Protein AF-A0AAU9Y1D1-F1 (afdb_monomer)

Nearest PDB structures (foldseek):
  3a5a-assembly1_A  TM=7.112E-01  e=6.930E-02  Tokunagayusurika akamusi
  8oup-assembly1_A  TM=7.087E-01  e=3.481E-01  Spisula solidissima
  3pt7-assembly1_B  TM=7.725E-01  e=4.749E-01  Phacoides pectinatus
  2wth-assembly1_B  TM=7.495E-01  e=7.803E-01  Caenorhabditis elegans
  6oty-assembly1_B  TM=5.947E-01  e=3.272E-01  Phacoides pectinatus

Organism: NCBI:txid46732

Solvent-accessible surface area (backbone atoms only — not comparable to full-atom values): 6377 Å² total; per-residue (Å²): 110,76,40,75,62,38,72,94,39,52,94,56,54,69,70,60,44,76,72,27,69,68,50,55,56,48,53,53,53,49,53,52,51,51,51,53,50,60,67,26,64,86,37,68,68,60,30,47,52,51,52,49,57,54,49,60,72,44,70,88,44,88,74,57,76,79,80,41,50,70,61,52,56,64,51,56,79,73,42,84,81,77,67,76,53,68,70,50,46,58,49,52,68,57,48,76,77,49,92,76,91,80,133

pLDDT: mean 70.32, std 19.95, range [26.08, 90.25]

Structure (mmCIF, N/CA/C/O backbone):
data_AF-A0AAU9Y1D1-F1
#
_entry.id   AF-A0AAU9Y1D1-F1
#
loop_
_atom_site.group_PDB
_atom_site.id
_atom_site.type_symbol
_atom_site.label_atom_id
_atom_site.label_alt_id
_atom_site.label_comp_id
_atom_site.label_asym_id
_atom_site.label_entity_id
_atom_site.label_seq_id
_atom_site.pdbx_PDB_ins_code
_atom_site.Cartn_x
_atom_site.Cartn_y
_atom_site.Cartn_z
_atom_site.occupancy
_atom_site.B_iso_or_equiv
_atom_site.auth_seq_id
_atom_site.auth_comp_id
_atom_site.auth_asym_id
_atom_site.auth_atom_id
_atom_site.pdbx_PDB_model_num
ATOM 1 N N . ARG A 1 1 ? -6.381 -10.951 11.891 1.00 66.00 1 ARG A N 1
ATOM 2 C CA . ARG A 1 1 ? -7.430 -10.276 11.078 1.00 66.00 1 ARG A CA 1
ATOM 3 C C . ARG A 1 1 ? -6.822 -9.002 10.482 1.00 66.00 1 ARG A C 1
ATOM 5 O O . ARG A 1 1 ? -5.904 -8.472 11.087 1.00 66.00 1 ARG A O 1
ATOM 12 N N . PHE A 1 2 ? -7.270 -8.482 9.329 1.00 68.50 2 PHE A N 1
ATOM 13 C CA . PHE A 1 2 ? -6.622 -7.293 8.723 1.00 68.50 2 PHE A CA 1
ATOM 14 C C . PHE A 1 2 ? -6.606 -6.066 9.663 1.00 68.50 2 PHE A C 1
ATOM 16 O O . PHE A 1 2 ? -5.683 -5.261 9.639 1.00 68.50 2 PHE A O 1
ATOM 23 N N . GLN A 1 3 ? -7.601 -5.974 10.546 1.00 68.69 3 GLN A N 1
ATOM 24 C CA . GLN A 1 3 ? -7.730 -4.939 11.575 1.00 68.69 3 GLN A CA 1
ATOM 25 C C . GLN A 1 3 ? -6.583 -4.946 12.599 1.00 68.69 3 GLN A C 1
ATOM 27 O O . GLN A 1 3 ? -6.340 -3.927 13.233 1.00 68.69 3 GLN A O 1
ATOM 32 N N . ASP A 1 4 ? -5.859 -6.060 12.735 1.00 70.94 4 ASP A N 1
ATOM 33 C CA . ASP A 1 4 ? -4.708 -6.172 13.638 1.00 70.94 4 ASP A CA 1
ATOM 34 C C . ASP A 1 4 ? -3.431 -5.576 13.020 1.00 70.94 4 ASP A C 1
ATOM 36 O O . ASP A 1 4 ? -2.503 -5.221 13.741 1.00 70.94 4 ASP A O 1
ATOM 40 N N . ILE A 1 5 ? -3.390 -5.438 11.688 1.00 75.56 5 ILE A N 1
ATOM 41 C CA . ILE A 1 5 ? -2.274 -4.819 10.954 1.00 75.56 5 ILE A CA 1
ATOM 42 C C . ILE A 1 5 ? -2.400 -3.294 10.976 1.00 75.56 5 ILE A C 1
ATOM 44 O O . ILE A 1 5 ? -1.396 -2.589 11.009 1.00 75.56 5 ILE A O 1
ATOM 48 N N . PHE A 1 6 ? -3.632 -2.784 10.978 1.00 81.56 6 PHE A N 1
ATOM 49 C CA . PHE A 1 6 ? -3.932 -1.357 10.952 1.00 81.56 6 PHE A CA 1
ATOM 50 C C . PHE A 1 6 ? -4.515 -0.912 12.301 1.00 81.56 6 PHE A C 1
ATOM 52 O O . PHE A 1 6 ? -5.719 -1.057 12.513 1.00 81.56 6 PHE A O 1
ATOM 59 N N . PRO A 1 7 ? -3.720 -0.293 13.196 1.00 81.50 7 PRO A N 1
ATOM 60 C CA . PRO A 1 7 ? -4.173 0.161 14.510 1.00 81.50 7 PRO A CA 1
ATOM 61 C C . PRO A 1 7 ? -5.406 1.065 14.447 1.00 81.50 7 PRO A C 1
ATOM 63 O O . PRO A 1 7 ? -6.271 0.980 15.309 1.00 81.50 7 PRO A O 1
ATOM 66 N N . ALA A 1 8 ? -5.529 1.873 13.388 1.00 82.25 8 ALA A N 1
ATOM 67 C CA . ALA A 1 8 ? -6.682 2.742 13.147 1.00 82.25 8 ALA A CA 1
ATOM 68 C C . ALA A 1 8 ? -8.009 1.985 12.944 1.00 82.25 8 ALA A C 1
ATOM 70 O O . ALA A 1 8 ? -9.075 2.586 13.039 1.00 82.25 8 ALA A O 1
ATOM 71 N N . PHE A 1 9 ? -7.957 0.686 12.641 1.00 88.50 9 PHE A N 1
ATOM 72 C CA . PHE A 1 9 ? -9.127 -0.173 12.451 1.00 88.50 9 PHE A CA 1
ATOM 73 C C . PHE A 1 9 ? -9.320 -1.170 13.592 1.00 88.50 9 PHE A C 1
ATOM 75 O O . PHE A 1 9 ? -10.283 -1.943 13.572 1.00 88.50 9 PHE A O 1
ATOM 82 N N . LYS A 1 10 ? -8.430 -1.150 14.591 1.00 83.50 10 LYS A N 1
ATOM 83 C CA . LYS A 1 10 ? -8.527 -2.008 15.765 1.00 83.50 10 LYS A CA 1
ATOM 84 C C . LYS A 1 10 ? -9.852 -1.723 16.475 1.00 83.50 10 LYS A C 1
ATOM 86 O O . LYS A 1 10 ? -10.213 -0.571 16.693 1.00 83.50 10 LYS A O 1
ATOM 91 N N . SER A 1 11 ? -10.592 -2.783 16.792 1.00 86.06 11 SER A N 1
ATOM 92 C CA . SER A 1 11 ? -11.906 -2.732 17.456 1.00 86.06 11 SER A CA 1
ATOM 93 C C . SER A 1 11 ? -13.073 -2.162 16.634 1.00 86.06 11 SER A C 1
ATOM 95 O O . SER A 1 11 ? -14.199 -2.144 17.129 1.00 86.06 11 SER A O 1
ATOM 97 N N . LEU A 1 12 ? -12.864 -1.741 15.382 1.00 87.25 12 LEU A N 1
ATOM 98 C CA . LEU A 1 12 ? -13.970 -1.328 14.515 1.00 87.25 12 LEU A CA 1
ATOM 99 C C . LEU A 1 12 ? -14.693 -2.548 13.929 1.00 87.25 12 LEU A C 1
ATOM 101 O O . LEU A 1 12 ? -14.080 -3.558 13.581 1.00 87.25 12 LEU A O 1
ATOM 105 N N . LYS A 1 13 ? -16.015 -2.451 13.756 1.00 89.81 13 LYS A N 1
ATOM 106 C CA . LYS A 1 13 ? -16.767 -3.431 12.955 1.00 89.81 13 LYS A CA 1
ATOM 107 C C . LYS A 1 13 ? -16.375 -3.305 11.482 1.00 89.81 13 LYS A C 1
ATOM 109 O O . LYS A 1 13 ? -16.050 -2.214 11.021 1.00 89.81 13 LYS A O 1
ATOM 114 N N . LEU A 1 14 ? -16.443 -4.408 10.734 1.00 86.50 14 LEU A N 1
ATOM 115 C CA . LEU A 1 14 ? -16.085 -4.437 9.310 1.00 86.50 14 LEU A CA 1
ATOM 116 C C . LEU A 1 14 ? -16.810 -3.348 8.503 1.00 86.50 14 LEU A C 1
ATOM 118 O O . LEU A 1 14 ? -16.171 -2.617 7.756 1.00 86.50 14 LEU A O 1
ATOM 122 N N . GLU A 1 15 ? -18.117 -3.201 8.714 1.00 90.25 15 GLU A N 1
ATOM 123 C CA . GLU A 1 15 ? -18.947 -2.183 8.062 1.00 90.25 15 GLU A CA 1
ATOM 124 C C . GLU A 1 15 ? -18.443 -0.754 8.320 1.00 90.25 15 GLU A C 1
ATOM 126 O O . GLU A 1 15 ? -18.359 0.055 7.398 1.00 90.25 15 GLU A O 1
ATOM 131 N N . ALA A 1 16 ? -18.023 -0.456 9.552 1.00 89.00 16 ALA A N 1
ATOM 132 C CA . ALA A 1 16 ? -17.456 0.844 9.895 1.00 89.00 16 ALA A CA 1
ATOM 133 C C . ALA A 1 16 ? -16.099 1.077 9.210 1.00 89.00 16 ALA A C 1
ATOM 135 O O . ALA A 1 16 ? -15.790 2.201 8.827 1.00 89.00 16 ALA A O 1
ATOM 136 N N . VAL A 1 17 ? -15.294 0.025 9.024 1.00 87.88 17 VAL A N 1
ATOM 137 C CA . VAL A 1 17 ? -14.003 0.126 8.328 1.00 87.88 17 VAL A CA 1
ATOM 138 C C . VAL A 1 17 ? -14.192 0.363 6.831 1.00 87.88 17 VAL A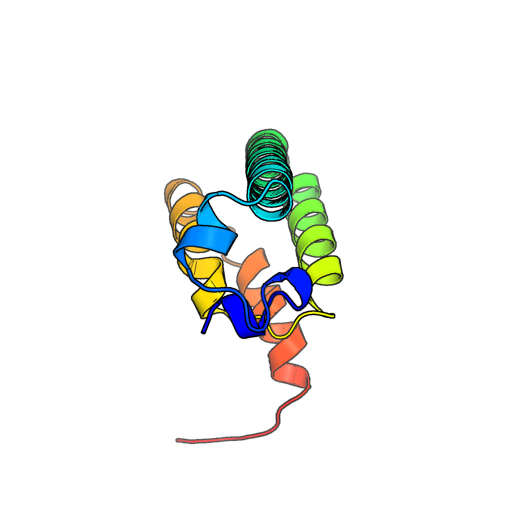 C 1
ATOM 140 O O . VAL A 1 17 ? -13.544 1.257 6.287 1.00 87.88 17 VAL A O 1
ATOM 143 N N . ILE A 1 18 ? -15.089 -0.388 6.181 1.00 88.31 18 ILE A N 1
ATOM 144 C CA . ILE A 1 18 ? -15.365 -0.277 4.737 1.00 88.31 18 ILE A CA 1
ATOM 145 C C . ILE A 1 18 ? -15.872 1.124 4.381 1.00 88.31 18 ILE A C 1
ATOM 147 O O . ILE A 1 18 ? -15.451 1.693 3.378 1.00 88.31 18 ILE A O 1
ATOM 151 N N . ASN A 1 19 ? -16.698 1.714 5.244 1.00 86.75 19 ASN A N 1
ATOM 152 C CA . ASN A 1 19 ? -17.224 3.065 5.057 1.00 86.75 19 ASN A CA 1
ATOM 153 C C . ASN A 1 19 ? -16.300 4.170 5.607 1.00 86.75 19 ASN A C 1
ATOM 155 O O . ASN A 1 19 ? -16.666 5.346 5.618 1.00 86.75 19 ASN A O 1
ATOM 159 N N . SER A 1 20 ? -15.098 3.832 6.089 1.00 88.50 20 SER A N 1
ATOM 160 C CA . SER A 1 20 ? -14.208 4.816 6.709 1.00 88.50 20 SER A CA 1
ATOM 161 C C . SER A 1 20 ? -13.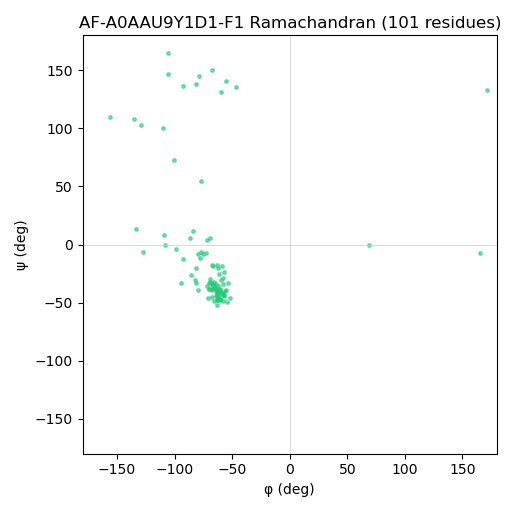423 5.637 5.681 1.00 88.50 20 SER A C 1
ATOM 163 O O . SER A 1 20 ? -12.814 5.119 4.741 1.00 88.50 20 SER A O 1
ATOM 165 N N . ARG A 1 21 ? -13.308 6.947 5.939 1.00 89.50 21 ARG A N 1
ATOM 166 C CA . ARG A 1 21 ? -12.419 7.843 5.177 1.00 89.50 21 ARG A CA 1
ATOM 167 C C . ARG A 1 21 ? -10.956 7.389 5.226 1.00 89.50 21 ARG A C 1
ATOM 169 O O . ARG A 1 21 ? -10.223 7.567 4.257 1.00 89.50 21 ARG A O 1
ATOM 176 N N . SER A 1 22 ? -10.525 6.817 6.350 1.00 87.31 22 SER A N 1
ATOM 177 C CA . SER A 1 22 ? -9.153 6.332 6.530 1.00 87.31 22 SER A CA 1
ATOM 178 C C . SER A 1 22 ? -8.826 5.194 5.558 1.00 87.31 22 SER A C 1
ATOM 180 O O . SER A 1 22 ? -7.787 5.249 4.893 1.00 87.31 22 SER A O 1
ATOM 182 N N . LEU A 1 23 ? -9.739 4.225 5.393 1.00 86.44 23 LEU A N 1
ATOM 183 C CA . LEU A 1 23 ? -9.583 3.160 4.404 1.00 86.44 23 LEU A CA 1
ATOM 184 C C . LEU A 1 23 ? -9.538 3.731 2.985 1.00 86.44 23 LEU A C 1
ATOM 186 O O . LEU A 1 23 ? -8.608 3.420 2.248 1.00 86.44 23 LEU A O 1
ATOM 190 N N . TYR A 1 24 ? -10.467 4.622 2.628 1.00 86.19 24 TYR A N 1
ATOM 191 C CA . TYR A 1 24 ? -10.484 5.264 1.308 1.00 86.19 24 TYR A CA 1
ATOM 192 C C . TYR A 1 24 ? -9.151 5.954 0.967 1.00 86.19 24 TYR A C 1
ATOM 194 O O . TYR A 1 24 ? -8.566 5.723 -0.092 1.00 86.19 24 TYR A O 1
ATOM 202 N N . LEU A 1 25 ? -8.622 6.770 1.885 1.00 87.81 25 LEU A N 1
ATOM 203 C CA . LEU A 1 25 ? -7.341 7.454 1.685 1.00 87.81 25 LEU A CA 1
ATOM 204 C C . LEU A 1 25 ? -6.163 6.477 1.623 1.00 87.81 25 LEU A C 1
ATOM 206 O O . LEU A 1 25 ? -5.201 6.714 0.892 1.00 87.81 25 LEU A O 1
ATOM 210 N N . HIS A 1 26 ? -6.208 5.389 2.393 1.00 86.50 26 HIS A N 1
ATOM 211 C CA . HIS A 1 26 ? -5.189 4.351 2.324 1.00 86.50 26 HIS A CA 1
ATOM 212 C C . HIS A 1 26 ? -5.211 3.630 0.973 1.00 86.50 26 HIS A C 1
ATOM 214 O O . HIS A 1 26 ? -4.169 3.568 0.327 1.00 86.50 26 HIS A O 1
ATOM 220 N N . VAL A 1 27 ? -6.382 3.199 0.498 1.00 85.38 27 VAL A N 1
ATOM 221 C CA . VAL A 1 27 ? -6.546 2.563 -0.819 1.00 85.38 27 VAL A CA 1
ATOM 222 C C . VAL A 1 27 ? -6.039 3.478 -1.931 1.00 85.38 27 VAL A C 1
ATOM 224 O O . VAL A 1 27 ? -5.272 3.028 -2.774 1.00 85.38 27 VAL A O 1
ATOM 227 N N . ARG A 1 28 ? -6.355 4.780 -1.901 1.00 84.88 28 ARG A N 1
ATOM 228 C CA . ARG A 1 28 ? -5.808 5.739 -2.878 1.00 84.88 28 ARG A CA 1
ATOM 229 C C . ARG A 1 28 ? -4.280 5.783 -2.891 1.00 84.88 28 ARG A C 1
ATOM 231 O O . ARG A 1 28 ? -3.687 5.802 -3.963 1.00 84.88 28 ARG A O 1
ATOM 238 N N . ARG A 1 29 ? -3.636 5.784 -1.718 1.00 88.56 29 ARG A N 1
ATOM 239 C CA . ARG A 1 29 ? -2.164 5.748 -1.617 1.00 88.56 29 ARG A CA 1
ATOM 240 C C . ARG A 1 29 ? -1.586 4.434 -2.130 1.00 88.56 29 ARG A C 1
ATOM 242 O O . ARG A 1 29 ? -0.532 4.459 -2.753 1.00 88.56 29 ARG A O 1
ATOM 249 N N . VAL A 1 30 ? -2.269 3.316 -1.881 1.00 85.50 30 VAL A N 1
ATOM 250 C CA . VAL A 1 30 ? -1.887 2.004 -2.416 1.00 85.50 30 VAL A CA 1
ATOM 251 C C . VAL A 1 30 ? -1.974 2.019 -3.941 1.00 85.50 30 VAL A C 1
ATOM 253 O O . VAL A 1 30 ? -0.973 1.744 -4.588 1.00 85.50 30 VAL A O 1
ATOM 256 N N . MET A 1 31 ? -3.098 2.443 -4.526 1.00 8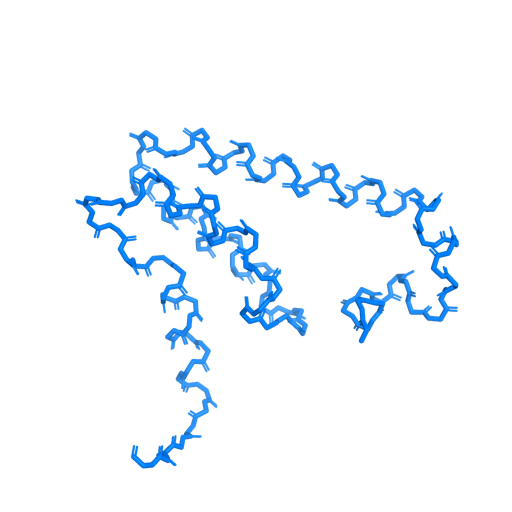4.44 31 MET A N 1
ATOM 257 C CA . MET A 1 31 ? -3.258 2.506 -5.986 1.00 84.44 31 MET A CA 1
ATOM 258 C C . MET A 1 31 ? -2.220 3.418 -6.650 1.00 84.44 31 MET A C 1
ATOM 260 O O . MET A 1 31 ? -1.614 3.017 -7.635 1.00 84.44 31 MET A O 1
ATOM 264 N N . ASN A 1 32 ? -1.927 4.585 -6.067 1.00 85.19 32 ASN A N 1
ATOM 265 C CA . ASN A 1 32 ? -0.868 5.468 -6.566 1.00 85.19 32 ASN A CA 1
ATOM 266 C C . ASN A 1 32 ? 0.526 4.827 -6.459 1.00 85.19 32 ASN A C 1
ATOM 268 O O . ASN A 1 32 ? 1.403 5.099 -7.273 1.00 85.19 32 ASN A O 1
ATOM 272 N N . ALA A 1 33 ? 0.773 4.008 -5.432 1.00 86.06 33 ALA A N 1
ATOM 273 C CA . ALA A 1 33 ? 2.039 3.296 -5.311 1.00 86.06 33 ALA A CA 1
ATOM 274 C C . ALA A 1 33 ? 2.174 2.189 -6.368 1.00 86.06 33 ALA A C 1
ATOM 276 O O . ALA A 1 33 ? 3.254 2.011 -6.926 1.00 86.06 33 ALA A O 1
ATOM 277 N N . LEU A 1 34 ? 1.079 1.484 -6.677 1.00 83.94 34 LEU A N 1
ATOM 278 C CA . LEU A 1 34 ? 1.041 0.524 -7.781 1.00 83.94 34 LEU A CA 1
ATOM 279 C C . LEU A 1 34 ? 1.255 1.205 -9.135 1.00 83.94 34 LEU A C 1
ATOM 281 O O . LEU A 1 34 ? 2.027 0.706 -9.945 1.00 83.94 34 LEU A O 1
ATOM 285 N N . GLU A 1 35 ? 0.601 2.339 -9.373 1.00 83.19 35 GLU A N 1
ATOM 286 C CA . GLU A 1 35 ? 0.754 3.110 -10.606 1.00 83.19 35 GLU A CA 1
ATOM 287 C C . GLU A 1 35 ? 2.201 3.584 -10.794 1.00 83.19 35 GLU A C 1
ATOM 289 O O . GLU A 1 35 ? 2.793 3.351 -11.844 1.00 83.19 35 GLU A O 1
ATOM 294 N N . ASN A 1 36 ? 2.824 4.140 -9.751 1.00 86.06 36 ASN A N 1
ATOM 295 C CA . ASN A 1 36 ? 4.235 4.532 -9.799 1.00 86.06 36 ASN A CA 1
ATOM 296 C C . ASN A 1 36 ? 5.166 3.340 -10.062 1.00 86.06 36 ASN A C 1
ATOM 298 O O . ASN A 1 36 ? 6.117 3.476 -10.826 1.00 86.06 36 ASN A O 1
ATOM 302 N N . ALA A 1 37 ? 4.891 2.180 -9.455 1.00 83.25 37 ALA A N 1
ATOM 303 C CA . ALA A 1 37 ? 5.641 0.958 -9.732 1.00 83.25 37 ALA A CA 1
ATOM 304 C C . ALA A 1 37 ? 5.467 0.503 -11.190 1.00 83.25 37 ALA A C 1
ATOM 306 O O . ALA A 1 37 ? 6.423 0.047 -11.803 1.00 83.25 37 ALA A O 1
ATOM 307 N N . ALA A 1 38 ? 4.266 0.639 -11.759 1.00 81.06 38 ALA A N 1
ATOM 308 C CA . ALA A 1 38 ? 4.008 0.322 -13.159 1.00 81.06 38 ALA A CA 1
ATOM 309 C C . ALA A 1 38 ? 4.734 1.287 -14.112 1.00 81.06 38 ALA A C 1
ATOM 311 O O . ALA A 1 38 ? 5.266 0.850 -15.130 1.00 81.06 38 ALA A O 1
ATOM 312 N N . PHE A 1 39 ? 4.802 2.578 -13.774 1.00 82.69 39 PHE A N 1
ATOM 313 C CA . PHE A 1 39 ? 5.558 3.569 -14.543 1.00 82.69 39 PHE A CA 1
ATOM 314 C C . PHE A 1 39 ? 7.070 3.348 -14.487 1.00 82.69 39 PHE A C 1
ATOM 316 O O . PHE A 1 39 ? 7.743 3.604 -15.482 1.00 82.69 39 PHE A O 1
ATOM 323 N N . SER A 1 40 ? 7.614 2.849 -13.374 1.00 83.62 40 SER A N 1
ATOM 324 C CA . SER A 1 40 ? 9.044 2.537 -13.292 1.00 83.62 40 SER A CA 1
ATOM 325 C C . SER A 1 40 ? 9.434 1.235 -13.989 1.00 83.62 40 SER A C 1
ATOM 327 O O . SER A 1 40 ? 10.619 0.997 -14.152 1.00 83.62 40 SER A O 1
ATOM 329 N N . LEU A 1 41 ? 8.491 0.429 -14.496 1.00 81.38 41 LEU A N 1
ATOM 330 C CA . LEU A 1 41 ? 8.807 -0.825 -15.203 1.00 81.38 41 LEU A CA 1
ATOM 331 C C . LEU A 1 41 ? 9.693 -0.654 -16.448 1.00 81.38 41 LEU A 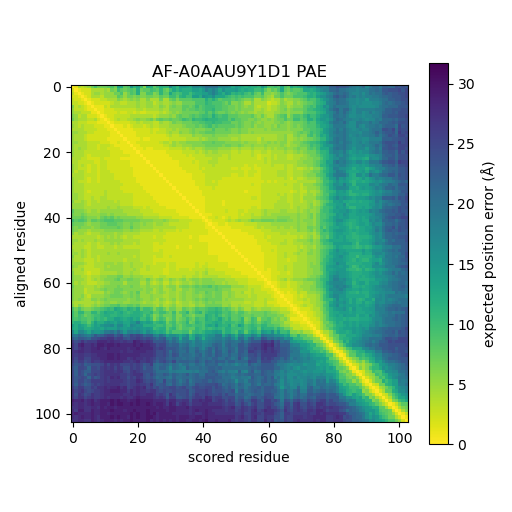C 1
ATOM 333 O O . LEU A 1 41 ? 10.254 -1.640 -16.918 1.00 81.38 41 LEU A O 1
ATOM 337 N N . TYR A 1 42 ? 9.787 0.552 -17.009 1.00 84.12 42 TYR A N 1
ATOM 338 C CA . TYR A 1 42 ? 10.646 0.829 -18.164 1.00 84.12 42 TYR A CA 1
ATOM 339 C C . TYR A 1 42 ? 12.131 0.983 -17.795 1.00 84.12 42 TYR A C 1
ATOM 341 O O . TYR A 1 42 ? 12.969 0.989 -18.692 1.00 84.12 42 TYR A O 1
ATOM 349 N N . ASP A 1 43 ? 12.448 1.087 -16.502 1.00 86.50 43 ASP A N 1
ATOM 350 C CA . ASP A 1 43 ? 13.800 1.216 -15.965 1.00 86.50 43 ASP A CA 1
ATOM 351 C C . ASP A 1 43 ? 13.955 0.279 -14.756 1.00 86.50 43 ASP A C 1
ATOM 353 O O . ASP A 1 43 ? 13.382 0.492 -13.684 1.00 86.50 43 ASP A O 1
ATOM 357 N N . GLU A 1 44 ? 14.716 -0.799 -14.944 1.00 83.56 44 GLU A N 1
ATOM 358 C CA . GLU A 1 44 ? 14.883 -1.840 -13.930 1.00 83.56 44 GLU A CA 1
ATOM 359 C C . GLU A 1 44 ? 15.495 -1.303 -12.627 1.00 83.56 44 GLU A C 1
ATOM 361 O O . GLU A 1 44 ? 15.048 -1.689 -11.544 1.00 83.56 44 GLU A O 1
ATOM 366 N N . GLU A 1 45 ? 16.470 -0.395 -12.700 1.00 86.19 45 GLU A N 1
ATOM 367 C CA . GLU A 1 45 ? 17.136 0.146 -11.513 1.00 86.19 45 GLU A CA 1
ATOM 368 C C . GLU A 1 45 ? 16.168 1.007 -10.698 1.00 86.19 45 GLU A C 1
ATOM 370 O O . GLU A 1 45 ? 16.027 0.816 -9.483 1.00 86.19 45 GLU A O 1
ATOM 375 N N . VAL A 1 46 ? 15.417 1.879 -11.378 1.00 87.38 46 VAL A N 1
ATOM 376 C CA . VAL A 1 46 ? 14.383 2.715 -10.751 1.00 87.38 46 VAL A CA 1
ATOM 377 C C . VAL A 1 46 ? 13.270 1.850 -10.159 1.00 87.38 46 VAL A C 1
ATOM 379 O O . VAL A 1 46 ? 12.788 2.123 -9.055 1.00 87.38 46 VAL A O 1
ATOM 382 N N . PHE A 1 47 ? 12.861 0.780 -10.845 1.00 84.00 47 PHE A N 1
ATOM 383 C CA . PHE A 1 47 ? 11.858 -0.154 -10.339 1.00 84.00 47 PHE A CA 1
ATOM 384 C C . PHE A 1 47 ? 12.328 -0.874 -9.068 1.00 84.00 47 PHE A C 1
ATOM 386 O O . PHE A 1 47 ? 11.601 -0.913 -8.068 1.00 84.00 47 PHE A O 1
ATOM 393 N N . ILE A 1 48 ? 13.556 -1.403 -9.070 1.00 83.31 48 ILE A N 1
ATOM 394 C CA . ILE A 1 48 ? 14.152 -2.082 -7.913 1.00 83.31 48 ILE A CA 1
ATOM 395 C C . ILE A 1 48 ? 14.255 -1.125 -6.724 1.00 83.31 48 ILE A C 1
ATOM 397 O O . ILE A 1 48 ? 13.851 -1.481 -5.610 1.00 83.31 48 ILE A O 1
ATOM 401 N N . GLU A 1 49 ? 14.769 0.087 -6.938 1.00 86.31 49 GLU A N 1
ATOM 402 C CA . GLU A 1 49 ? 14.894 1.086 -5.880 1.00 86.31 49 GLU A CA 1
ATOM 403 C C . GLU A 1 49 ? 13.523 1.487 -5.319 1.00 86.31 49 GLU A C 1
ATOM 4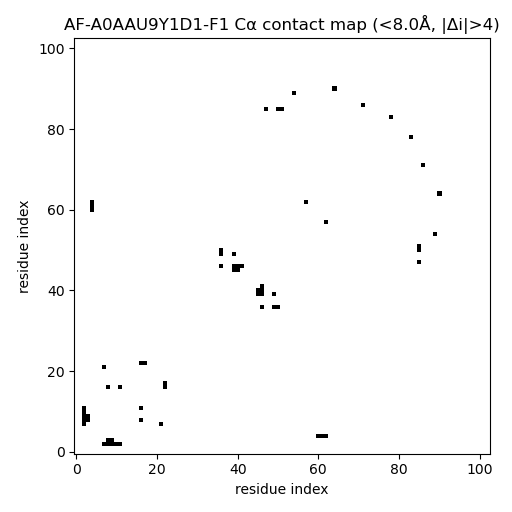05 O O . GLU A 1 49 ? 13.343 1.560 -4.096 1.00 86.31 49 GLU A O 1
ATOM 410 N N . TYR A 1 50 ? 12.529 1.671 -6.191 1.00 86.56 50 TYR A N 1
ATOM 411 C CA . TYR A 1 50 ? 11.162 1.978 -5.789 1.00 86.56 50 TYR A CA 1
ATOM 412 C C . TYR A 1 50 ? 10.581 0.891 -4.874 1.00 86.56 50 TYR A C 1
ATOM 414 O O . TYR A 1 50 ? 10.070 1.193 -3.788 1.00 86.56 50 TYR A O 1
ATOM 422 N N . LEU A 1 51 ? 10.706 -0.382 -5.268 1.00 84.06 51 LEU A N 1
ATOM 423 C CA . LEU A 1 51 ? 10.250 -1.512 -4.459 1.00 84.06 51 LEU A CA 1
ATOM 424 C C . LEU A 1 51 ? 11.014 -1.622 -3.136 1.00 84.06 51 LEU A C 1
ATOM 426 O O . LEU A 1 51 ? 10.399 -1.892 -2.101 1.00 84.06 51 LEU A O 1
ATOM 430 N N . ARG A 1 52 ? 12.328 -1.364 -3.129 1.00 84.69 52 ARG A N 1
ATOM 431 C CA . ARG A 1 52 ? 13.139 -1.353 -1.902 1.00 84.69 52 ARG A CA 1
ATOM 432 C C . ARG A 1 52 ? 12.643 -0.290 -0.922 1.00 84.69 52 ARG A C 1
ATOM 434 O O . ARG A 1 52 ? 12.425 -0.596 0.248 1.00 84.69 52 ARG A O 1
ATOM 441 N N . ASN A 1 53 ? 12.400 0.928 -1.403 1.00 86.94 53 ASN A N 1
ATOM 442 C CA . ASN A 1 53 ? 11.892 2.037 -0.592 1.00 86.94 53 ASN A CA 1
ATOM 443 C C . ASN A 1 53 ? 10.459 1.785 -0.098 1.00 86.94 53 ASN A C 1
ATOM 445 O O . ASN A 1 53 ? 10.102 2.148 1.027 1.00 86.94 53 ASN A O 1
ATOM 449 N N . LEU A 1 54 ? 9.617 1.142 -0.913 1.00 85.81 54 LEU A N 1
ATOM 450 C CA . LEU A 1 54 ? 8.293 0.695 -0.486 1.00 85.81 54 LEU A CA 1
ATOM 451 C C . LEU A 1 54 ? 8.406 -0.349 0.631 1.00 85.81 54 LEU A C 1
ATOM 453 O O . LEU A 1 54 ? 7.745 -0.197 1.657 1.00 85.81 54 LEU A O 1
ATOM 457 N N . GLY A 1 55 ? 9.270 -1.352 0.465 1.00 82.75 55 GLY A N 1
ATOM 458 C CA . GLY A 1 55 ? 9.533 -2.383 1.464 1.00 82.75 55 GLY A CA 1
ATOM 459 C C . GLY A 1 55 ? 10.072 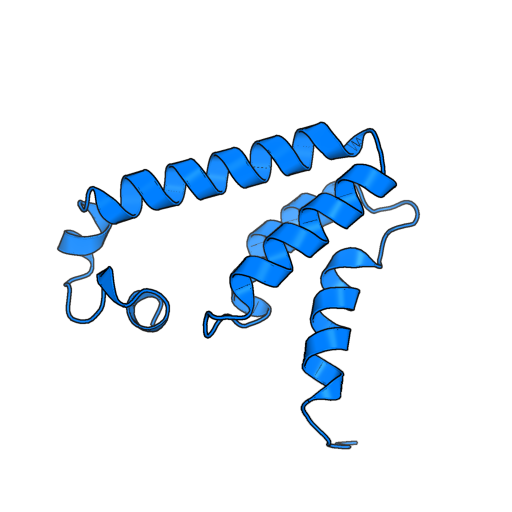-1.819 2.781 1.00 82.75 55 GLY A C 1
ATOM 460 O O . GLY A 1 55 ? 9.589 -2.197 3.845 1.00 82.75 55 GLY A O 1
ATOM 461 N N . GLU A 1 56 ? 11.002 -0.861 2.734 1.00 86.69 56 GLU A N 1
ATOM 462 C CA . GLU A 1 56 ? 11.566 -0.225 3.933 1.00 86.69 56 GLU A CA 1
ATOM 463 C C . GLU A 1 56 ? 10.478 0.404 4.813 1.00 86.69 56 GLU A C 1
ATOM 465 O O . GLU A 1 56 ? 10.439 0.183 6.023 1.00 86.69 56 GLU A O 1
ATOM 470 N N . ARG A 1 57 ? 9.517 1.103 4.193 1.00 85.69 57 ARG A N 1
ATOM 471 C CA . ARG A 1 57 ? 8.373 1.713 4.893 1.00 85.69 57 ARG A CA 1
ATOM 472 C C . ARG A 1 57 ? 7.412 0.691 5.505 1.00 85.69 57 ARG A C 1
ATOM 474 O O . ARG A 1 57 ? 6.632 1.054 6.382 1.00 85.69 57 ARG A O 1
ATOM 481 N N . HIS A 1 58 ? 7.456 -0.563 5.054 1.00 86.31 58 HIS A N 1
ATOM 482 C CA . HIS A 1 58 ? 6.608 -1.645 5.555 1.00 86.31 58 HIS A CA 1
ATOM 483 C C . HIS A 1 58 ? 7.250 -2.450 6.694 1.00 86.31 58 HIS A C 1
ATOM 485 O O . HIS A 1 58 ? 6.529 -3.159 7.391 1.00 86.31 58 HIS A O 1
ATOM 491 N N . LYS A 1 59 ? 8.558 -2.299 6.961 1.00 82.81 59 LYS A N 1
ATOM 492 C CA . LYS A 1 59 ? 9.255 -3.031 8.040 1.00 82.81 59 LYS A CA 1
ATOM 493 C C . LYS A 1 59 ? 8.724 -2.742 9.444 1.00 82.81 59 LYS A C 1
ATOM 495 O O . LYS A 1 59 ? 8.890 -3.563 10.340 1.00 82.81 59 LYS A O 1
ATOM 500 N N . THR A 1 60 ? 8.125 -1.574 9.656 1.00 83.62 60 THR A N 1
ATOM 501 C CA . THR A 1 60 ? 7.543 -1.178 10.948 1.00 83.62 60 THR A CA 1
ATOM 502 C C . THR A 1 60 ? 6.166 -1.793 11.197 1.00 83.62 60 THR A C 1
ATOM 504 O O . THR A 1 60 ? 5.633 -1.673 12.299 1.00 83.62 60 THR A O 1
ATOM 507 N N . TRP A 1 61 ? 5.590 -2.459 10.194 1.00 82.56 61 TRP A N 1
ATOM 508 C CA . TRP A 1 61 ? 4.264 -3.056 10.253 1.00 82.56 61 TRP A CA 1
ATOM 509 C C . TRP A 1 61 ? 4.363 -4.580 10.376 1.00 82.56 61 TRP A C 1
ATOM 511 O O . TRP A 1 61 ? 5.253 -5.186 9.778 1.00 82.56 61 TRP A O 1
ATOM 521 N N . PRO A 1 62 ? 3.433 -5.239 11.092 1.00 81.25 62 PRO A N 1
ATOM 522 C CA . PRO A 1 62 ? 3.411 -6.694 11.239 1.00 81.25 62 PRO A CA 1
ATOM 523 C C . PRO A 1 62 ? 2.850 -7.377 9.975 1.00 81.25 62 PRO A C 1
ATOM 525 O O . PRO A 1 62 ? 1.870 -8.122 10.021 1.00 81.25 62 PRO A O 1
ATOM 528 N N . VAL A 1 63 ? 3.441 -7.085 8.815 1.00 80.38 63 VAL A N 1
ATOM 529 C CA . VAL A 1 63 ? 3.051 -7.643 7.518 1.00 80.38 63 VAL A CA 1
ATOM 530 C C . VAL A 1 63 ? 3.863 -8.902 7.200 1.00 80.38 63 VAL A C 1
ATOM 532 O O . VAL A 1 63 ? 5.072 -8.947 7.406 1.00 80.38 63 VAL A O 1
ATOM 535 N N . ARG A 1 64 ? 3.190 -9.936 6.688 1.00 80.31 64 ARG A N 1
ATOM 536 C CA . ARG A 1 64 ? 3.782 -11.186 6.200 1.00 80.31 64 ARG A CA 1
ATOM 537 C C . ARG A 1 64 ? 3.765 -11.215 4.674 1.00 80.31 64 ARG A C 1
ATOM 539 O O . ARG A 1 64 ? 3.042 -10.438 4.055 1.00 80.31 64 ARG A O 1
ATOM 546 N N . LEU A 1 65 ? 4.536 -12.129 4.085 1.00 74.38 65 LEU A N 1
ATOM 547 C CA . LEU A 1 65 ? 4.643 -12.281 2.630 1.00 74.38 65 LEU A CA 1
ATOM 548 C C . LEU A 1 65 ? 3.275 -12.510 1.962 1.00 74.38 65 LEU A C 1
ATOM 550 O O . LEU A 1 65 ? 2.991 -11.877 0.953 1.00 74.38 65 LEU A O 1
ATOM 554 N N . GLU A 1 66 ? 2.408 -13.310 2.588 1.00 77.81 66 GLU A N 1
ATOM 555 C CA . GLU A 1 66 ? 1.035 -13.597 2.130 1.00 77.81 66 GLU A CA 1
ATOM 556 C C . GLU A 1 66 ? 0.162 -12.338 1.953 1.00 77.81 66 GLU A C 1
ATOM 558 O O . GLU A 1 66 ? -0.782 -12.323 1.169 1.00 77.81 66 GLU A O 1
ATOM 563 N N . HIS A 1 67 ? 0.476 -11.232 2.640 1.00 78.25 67 HIS A N 1
ATOM 564 C CA . HIS A 1 67 ? -0.259 -9.975 2.463 1.00 78.25 67 HIS A CA 1
ATOM 565 C C . HIS A 1 67 ? 0.105 -9.246 1.157 1.00 78.25 67 HIS A C 1
ATOM 567 O O . HIS A 1 67 ? -0.543 -8.260 0.813 1.00 78.25 67 HIS A O 1
ATOM 573 N N . PHE A 1 68 ? 1.128 -9.711 0.433 1.00 75.12 68 PHE A N 1
ATOM 574 C CA . PHE A 1 68 ? 1.606 -9.131 -0.823 1.00 75.12 68 PHE A CA 1
ATOM 575 C C . PHE A 1 68 ? 1.292 -10.000 -2.050 1.00 75.12 68 PHE A C 1
ATOM 577 O O . PHE A 1 68 ? 1.739 -9.665 -3.147 1.00 75.12 68 PHE A O 1
ATOM 584 N N . ASP A 1 69 ? 0.505 -11.072 -1.913 1.00 71.88 69 ASP A N 1
ATOM 585 C CA . ASP A 1 69 ? 0.214 -12.015 -3.005 1.00 71.88 69 ASP A CA 1
ATOM 586 C C . ASP A 1 69 ? -0.358 -11.331 -4.257 1.00 71.88 69 ASP A C 1
ATOM 588 O O . ASP A 1 69 ? 0.050 -11.633 -5.379 1.00 71.88 69 ASP A O 1
ATOM 592 N N . VAL A 1 70 ? -1.231 -10.333 -4.084 1.00 63.78 70 VAL A N 1
ATOM 593 C CA . VAL A 1 70 ? -1.771 -9.533 -5.199 1.00 63.78 70 VAL A CA 1
ATOM 594 C C . VAL A 1 70 ? -0.664 -8.767 -5.933 1.00 63.78 70 VAL A C 1
ATOM 596 O O . VAL A 1 70 ? -0.648 -8.732 -7.163 1.00 63.78 70 VAL A O 1
ATOM 599 N N . CYS A 1 71 ? 0.301 -8.201 -5.205 1.00 65.62 71 CYS A N 1
ATOM 600 C CA . CYS A 1 71 ? 1.445 -7.512 -5.805 1.00 65.62 71 CYS A CA 1
ATOM 601 C C . CYS A 1 71 ? 2.359 -8.496 -6.550 1.00 65.62 71 CYS A C 1
ATOM 603 O O . CYS A 1 71 ? 2.847 -8.186 -7.636 1.00 65.62 71 CYS A O 1
ATOM 605 N N . ILE A 1 72 ? 2.556 -9.698 -5.996 1.00 64.81 72 ILE A N 1
ATOM 606 C CA . ILE A 1 72 ? 3.346 -10.772 -6.614 1.00 64.81 72 ILE A CA 1
ATOM 607 C C . ILE A 1 72 ? 2.710 -11.212 -7.939 1.00 64.81 72 ILE A C 1
ATOM 609 O O . ILE A 1 72 ? 3.416 -11.357 -8.938 1.00 64.81 72 ILE A O 1
ATOM 613 N N . LEU A 1 73 ? 1.387 -11.390 -7.976 1.00 61.34 73 LEU A N 1
ATOM 614 C CA . LEU A 1 73 ? 0.660 -11.773 -9.190 1.00 61.34 73 LEU A CA 1
ATOM 615 C C . LEU A 1 73 ? 0.759 -10.712 -10.292 1.00 61.34 73 LEU A C 1
ATOM 617 O O . LEU A 1 73 ? 0.991 -11.060 -11.449 1.00 61.34 73 LEU A O 1
ATOM 621 N N . LEU A 1 74 ? 0.654 -9.428 -9.939 1.00 55.94 74 LEU A N 1
ATOM 622 C CA . LEU A 1 74 ? 0.793 -8.331 -10.901 1.00 55.94 74 LEU A CA 1
ATOM 623 C C . LEU A 1 74 ? 2.196 -8.289 -11.518 1.00 55.94 74 LEU A C 1
ATOM 625 O O . LEU A 1 74 ? 2.331 -8.168 -12.736 1.00 55.94 74 LEU A O 1
ATOM 629 N N . CYS A 1 75 ? 3.235 -8.488 -10.704 1.00 56.25 75 CYS A N 1
ATOM 630 C CA . CYS A 1 75 ? 4.619 -8.499 -11.179 1.00 56.25 75 CYS A CA 1
ATOM 631 C C . CYS A 1 75 ? 4.938 -9.741 -12.040 1.00 56.25 75 CYS A C 1
ATOM 633 O O . CYS A 1 75 ? 5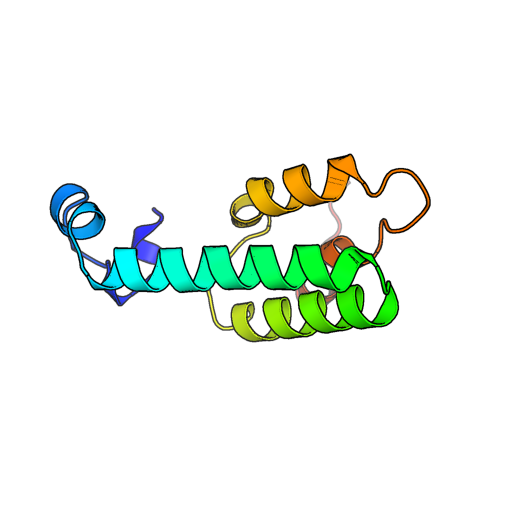.692 -9.647 -13.007 1.00 56.25 75 CYS A O 1
ATOM 635 N N . ARG A 1 76 ? 4.334 -10.906 -11.757 1.00 54.84 76 ARG A N 1
ATOM 636 C CA . ARG A 1 76 ? 4.565 -12.156 -12.514 1.00 54.84 76 ARG A CA 1
ATOM 637 C C . ARG A 1 76 ? 4.216 -12.064 -14.001 1.00 54.84 76 ARG A C 1
ATOM 639 O O . ARG A 1 76 ? 4.858 -12.733 -14.801 1.00 54.84 76 ARG A O 1
ATOM 646 N N . SER A 1 77 ? 3.242 -11.235 -14.377 1.00 47.19 77 SER A N 1
ATOM 647 C CA . SER A 1 77 ? 2.793 -11.106 -15.773 1.00 47.19 77 SER A CA 1
ATOM 648 C C . SER A 1 77 ? 3.833 -10.487 -16.724 1.00 47.19 77 SER A C 1
ATOM 650 O O . SER A 1 77 ? 3.719 -10.662 -17.935 1.00 47.19 77 SER A O 1
ATOM 652 N N . ARG A 1 78 ? 4.864 -9.801 -16.201 1.00 48.34 78 ARG A N 1
ATOM 653 C CA . ARG A 1 78 ? 5.944 -9.183 -17.000 1.00 48.34 78 ARG A CA 1
ATOM 654 C C . ARG A 1 78 ? 7.368 -9.566 -16.582 1.00 48.34 78 ARG A C 1
ATOM 656 O O . ARG A 1 78 ? 8.305 -9.239 -17.297 1.00 48.34 78 ARG A O 1
ATOM 663 N N . LEU A 1 79 ? 7.549 -10.298 -15.481 1.00 46.28 79 LEU A N 1
ATOM 664 C CA . LEU A 1 79 ? 8.866 -10.719 -14.974 1.00 46.28 79 LEU A CA 1
ATOM 665 C C . LEU A 1 79 ? 9.443 -11.995 -15.622 1.00 46.28 79 LEU A C 1
ATOM 667 O O . LEU A 1 79 ? 10.440 -12.529 -15.138 1.00 46.28 79 LEU A O 1
ATOM 671 N N . LEU A 1 80 ? 8.858 -12.490 -16.717 1.00 40.59 80 LEU A N 1
ATOM 672 C CA . LEU A 1 80 ? 9.246 -13.761 -17.350 1.00 40.59 80 LEU A CA 1
ATOM 673 C C . LEU A 1 80 ? 10.623 -13.767 -18.045 1.00 40.59 80 LEU A C 1
ATOM 675 O O . LEU A 1 80 ? 10.973 -14.778 -18.645 1.00 40.59 80 LEU A O 1
ATOM 679 N N . THR A 1 81 ? 11.432 -12.707 -17.950 1.00 41.19 81 THR A N 1
ATOM 680 C CA . THR A 1 81 ? 12.731 -12.661 -18.643 1.00 41.19 81 THR A CA 1
ATOM 681 C C . THR A 1 81 ? 13.938 -12.186 -17.836 1.00 41.19 81 THR A C 1
ATOM 683 O O . THR A 1 81 ? 14.937 -11.961 -18.496 1.00 41.19 81 THR A O 1
ATOM 686 N N . ASN A 1 82 ? 13.911 -12.069 -16.490 1.00 35.22 82 ASN A N 1
ATOM 687 C CA . ASN A 1 82 ? 15.104 -12.255 -15.607 1.00 35.22 82 ASN A CA 1
ATOM 688 C C . ASN A 1 82 ? 14.989 -11.741 -14.154 1.00 35.22 82 ASN A C 1
ATOM 690 O O . ASN A 1 82 ? 15.873 -12.040 -13.353 1.00 35.22 82 ASN A O 1
ATOM 694 N N . THR A 1 83 ? 13.944 -11.029 -13.729 1.00 40.84 83 THR A N 1
ATOM 695 C CA . THR A 1 83 ? 13.985 -10.366 -12.404 1.00 40.84 83 THR A CA 1
ATOM 696 C C . THR A 1 83 ? 13.223 -11.138 -11.317 1.00 40.84 83 THR A C 1
ATOM 698 O O . THR A 1 83 ? 12.181 -10.724 -10.817 1.00 40.84 83 THR A O 1
ATOM 701 N N . TYR A 1 84 ? 13.790 -12.264 -10.871 1.00 40.72 84 TYR A N 1
ATOM 702 C CA . TYR A 1 84 ? 13.363 -12.979 -9.649 1.00 40.72 84 TYR A CA 1
ATOM 703 C C . TYR A 1 84 ? 13.752 -12.252 -8.337 1.00 40.72 84 TYR A C 1
ATOM 705 O O . TYR A 1 84 ? 13.535 -12.773 -7.244 1.00 40.72 84 TYR A O 1
ATOM 713 N N . CYS A 1 85 ? 14.347 -11.056 -8.398 1.00 44.34 85 CYS A N 1
ATOM 714 C CA . CYS A 1 85 ? 15.204 -10.582 -7.31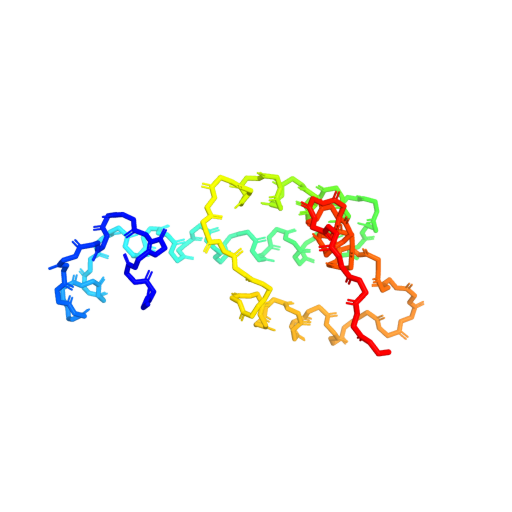0 1.00 44.34 85 CYS A CA 1
ATOM 715 C C . CYS A 1 85 ? 14.507 -9.700 -6.250 1.00 44.34 85 CYS A C 1
ATOM 717 O O . CYS A 1 85 ? 14.833 -9.794 -5.072 1.00 44.34 85 CYS A O 1
ATOM 719 N N . CYS A 1 86 ? 13.507 -8.878 -6.576 1.00 42.94 86 CYS A N 1
ATOM 720 C CA . CYS A 1 86 ? 13.115 -7.776 -5.673 1.00 42.94 86 CYS A CA 1
ATOM 721 C C . CYS A 1 86 ? 12.234 -8.212 -4.484 1.00 42.94 86 CYS A C 1
ATOM 723 O O . CYS A 1 86 ? 12.422 -7.754 -3.357 1.00 42.94 86 CYS A O 1
ATOM 725 N N . ILE A 1 87 ? 11.292 -9.135 -4.705 1.00 44.47 87 ILE A N 1
ATOM 726 C CA . ILE A 1 87 ? 10.419 -9.675 -3.641 1.00 44.47 87 ILE A CA 1
ATOM 727 C C . ILE A 1 87 ? 11.144 -10.789 -2.859 1.00 44.47 87 ILE A C 1
ATOM 729 O O . ILE A 1 87 ? 10.984 -10.924 -1.642 1.00 44.47 87 ILE A O 1
ATOM 733 N N . ALA A 1 88 ? 12.039 -11.531 -3.522 1.00 43.56 88 ALA A N 1
ATOM 734 C CA . ALA A 1 88 ? 12.956 -12.459 -2.862 1.00 43.56 88 ALA A CA 1
ATOM 735 C C . ALA A 1 88 ? 13.976 -11.726 -1.965 1.00 43.56 88 ALA A C 1
ATOM 737 O O . ALA A 1 88 ? 14.314 -12.227 -0.895 1.00 43.56 88 ALA A O 1
ATOM 738 N N . LEU A 1 89 ? 14.403 -10.506 -2.318 1.00 42.66 89 LEU A N 1
ATOM 739 C CA . LEU A 1 89 ? 15.222 -9.652 -1.447 1.00 42.66 89 LEU A CA 1
ATOM 740 C C . LEU A 1 89 ? 14.479 -9.250 -0.162 1.00 42.66 89 LEU A C 1
ATOM 742 O O . LEU A 1 89 ? 15.081 -9.273 0.911 1.00 42.66 89 LEU A O 1
ATOM 746 N N . TYR A 1 90 ? 13.166 -8.991 -0.222 1.00 40.69 90 TYR A N 1
ATOM 747 C CA . TYR A 1 90 ? 12.344 -8.782 0.982 1.00 40.69 90 TYR A CA 1
ATOM 748 C C . TYR A 1 90 ? 12.306 -10.033 1.880 1.00 40.69 90 TYR A C 1
ATOM 750 O O . TYR A 1 90 ? 12.349 -9.938 3.110 1.00 40.69 90 TYR A O 1
ATOM 758 N N . SER A 1 91 ? 12.308 -11.217 1.261 1.00 43.28 91 SER A N 1
ATOM 759 C CA . SER A 1 91 ? 12.387 -12.504 1.962 1.00 43.28 91 SER A CA 1
ATOM 760 C C . SER A 1 91 ? 13.769 -12.724 2.589 1.00 43.28 91 SER A C 1
ATOM 762 O O . SER A 1 91 ? 13.856 -13.181 3.721 1.00 43.28 91 SER A O 1
ATOM 764 N N . ASN A 1 92 ? 14.855 -12.321 1.923 1.00 38.78 92 ASN A N 1
ATOM 765 C CA . ASN A 1 92 ? 16.227 -12.485 2.419 1.00 38.78 92 ASN A CA 1
ATOM 766 C C . ASN A 1 92 ? 16.566 -11.543 3.593 1.00 38.78 92 ASN A C 1
ATOM 768 O O . ASN A 1 92 ? 17.258 -11.940 4.532 1.00 38.78 92 ASN A O 1
ATOM 772 N N . VAL A 1 93 ? 16.038 -10.313 3.591 1.00 40.59 93 VAL A N 1
ATOM 773 C CA . VAL A 1 93 ? 16.232 -9.351 4.695 1.00 40.59 93 VAL A CA 1
ATOM 774 C C . VAL A 1 93 ? 15.486 -9.785 5.966 1.00 40.59 93 VAL A C 1
ATOM 776 O O . VAL A 1 93 ? 15.995 -9.575 7.066 1.00 40.59 93 VAL A O 1
ATOM 779 N N . ASN A 1 94 ? 14.336 -10.456 5.836 1.00 35.16 94 ASN A N 1
ATOM 780 C CA . ASN A 1 94 ? 13.617 -11.044 6.975 1.00 35.16 94 ASN A CA 1
ATOM 781 C C . ASN A 1 94 ? 14.107 -12.457 7.350 1.00 35.16 94 ASN A C 1
ATOM 783 O O . ASN A 1 94 ? 14.048 -12.822 8.522 1.00 35.16 94 ASN A O 1
ATOM 787 N N . CYS A 1 95 ? 14.670 -13.227 6.412 1.00 37.16 95 C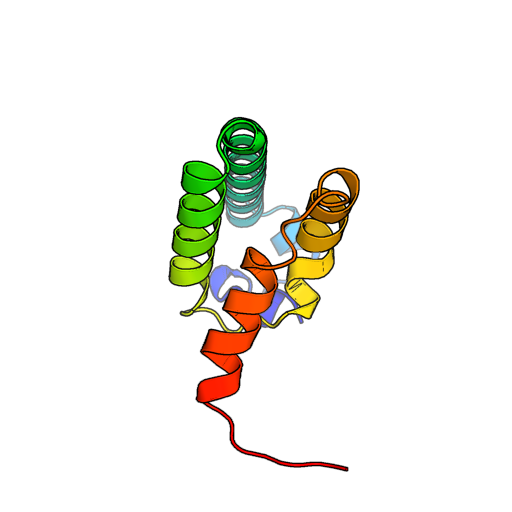YS A N 1
ATOM 788 C CA . CYS A 1 95 ? 15.248 -14.547 6.687 1.00 37.16 95 CYS A CA 1
ATOM 789 C C . CYS A 1 95 ? 16.531 -14.462 7.533 1.00 37.16 95 CYS A C 1
ATOM 791 O O . CYS A 1 95 ? 16.801 -15.351 8.332 1.00 37.16 95 CYS A O 1
ATOM 793 N N . ARG A 1 96 ? 17.308 -13.371 7.437 1.00 32.41 96 ARG A N 1
ATOM 794 C CA . ARG A 1 96 ? 18.523 -13.195 8.260 1.00 32.41 96 ARG A CA 1
ATOM 795 C C . ARG A 1 96 ? 18.261 -12.877 9.737 1.00 32.41 96 ARG A C 1
ATOM 797 O O . ARG A 1 96 ? 19.212 -12.861 10.513 1.00 32.41 96 ARG A O 1
ATOM 804 N N . ARG A 1 97 ? 17.009 -12.637 10.146 1.00 38.56 97 ARG A N 1
ATOM 805 C CA . ARG A 1 97 ? 16.637 -12.439 11.562 1.00 38.56 97 ARG A CA 1
ATOM 806 C C . ARG A 1 97 ? 16.049 -13.679 12.239 1.00 38.56 97 ARG A C 1
ATOM 808 O O . ARG A 1 97 ? 15.833 -13.638 13.444 1.00 38.56 97 ARG A O 1
ATOM 815 N N . GLY A 1 98 ? 15.848 -14.776 11.511 1.00 28.92 98 GLY A N 1
ATOM 816 C CA . GLY A 1 98 ? 15.374 -16.040 12.065 1.00 28.92 98 GLY A CA 1
ATOM 817 C C . GLY A 1 98 ? 16.277 -17.185 11.637 1.00 28.92 98 GLY A C 1
ATOM 818 O O . GLY A 1 98 ? 16.182 -17.672 10.516 1.00 28.92 98 GLY A O 1
ATOM 819 N N . GLN A 1 99 ? 17.142 -17.631 12.547 1.00 38.62 99 GLN A N 1
ATOM 820 C CA . GLN A 1 99 ? 17.609 -19.016 12.543 1.00 38.62 99 GLN A CA 1
ATOM 821 C C . GLN A 1 99 ? 16.391 -19.941 12.368 1.00 38.62 99 GLN A C 1
ATOM 823 O O . GLN A 1 99 ? 15.363 -19.681 12.979 1.00 38.62 99 GLN A O 1
ATOM 828 N N . TYR A 1 100 ? 16.474 -20.956 11.506 1.00 36.34 100 TYR A N 1
ATOM 829 C CA . TYR A 1 100 ? 16.339 -22.376 11.859 1.00 36.34 100 TYR A CA 1
ATOM 830 C C . TYR A 1 100 ? 16.274 -23.248 10.599 1.00 36.34 100 TYR A C 1
ATOM 832 O O . TYR A 1 100 ? 15.527 -22.994 9.658 1.00 36.34 100 TYR A O 1
ATOM 840 N N . ARG A 1 101 ? 17.081 -24.314 10.638 1.00 37.62 101 ARG A N 1
ATOM 841 C CA . ARG A 1 101 ? 16.897 -25.550 9.879 1.00 37.62 101 ARG A CA 1
ATOM 842 C C . ARG A 1 101 ? 15.511 -26.128 10.176 1.00 37.62 101 ARG A C 1
ATOM 844 O O . ARG A 1 101 ? 15.143 -26.198 11.346 1.00 37.62 101 ARG A O 1
ATOM 851 N N . ALA A 1 102 ? 14.842 -26.656 9.160 1.00 26.08 102 ALA A N 1
ATOM 852 C CA . ALA A 1 102 ? 13.933 -27.786 9.308 1.00 26.08 102 ALA A CA 1
ATOM 853 C C . ALA A 1 102 ? 13.814 -28.512 7.958 1.00 26.08 102 ALA A C 1
ATOM 855 O O . ALA A 1 102 ? 13.209 -27.981 7.033 1.00 26.08 102 ALA A O 1
ATOM 856 N N . ILE A 1 103 ? 14.409 -29.714 7.956 1.00 32.53 103 ILE A N 1
ATOM 857 C CA . ILE A 1 103 ? 14.425 -30.815 6.971 1.00 32.53 103 ILE A CA 1
ATOM 858 C C . ILE A 1 103 ? 15.068 -30.501 5.616 1.00 32.53 103 ILE A C 1
ATOM 860 O O . ILE A 1 103 ? 14.411 -29.904 4.740 1.00 32.53 103 ILE A O 1
#

Radius of gyration: 15.96 Å; Cα contacts (8 Å, |Δi|>4): 32; chains: 1; bounding box: 38×39×36 Å

Sequence (103 aa):
RFQDIFPAFKSLKLEAVINSRSLYLHVRRVMNALENAAFSLYDEEVFIEYLRNLGERHKTWPVRLEHFDVCILLCRSRLLTNTYCCIALYSNVNCRRGQYRAI

Mean predicted aligned error: 11.23 Å

Secondary structure (DSSP, 8-state):
-HHHH-GGGTT--HHHHHT-HHHHHHHHHHHHHHHHHHHGGG-HHHHHHHHHHHHHHHTTS---GGGGHHHHHHHHTT-TTS--HHHHHHHHHHHTT------

InterPro domains:
  IPR000971 Globin [PF00042] (3-70)
  IPR000971 Globin [PS01033] (1-103)
  IPR009050 Globin-like superfamily [SSF46458] (2-70)
  IPR012292 Globin/Protoglobin [G3DSA:1.10.490.10] (1-79)
  IPR044399 Myoglobin-like, M family globin domain [cd01040] (2-70)

Foldseek 3Di:
DVLQQPVVSPPPDPVCCVPDPVNVVVVVVVVVLVVVLVVCPVPPVSNLVSLVVVLVVCPVTPDDLVVCVVVVVVCVVPCPPPPPDRSVVSVVVVVVVDDDDDD